Protein AF-G8NW11-F1 (afdb_monomer)

Mean predicted aligned error: 18.14 Å

Radius of gyration: 25.77 Å; Cα contacts (8 Å, |Δi|>4): 60; chains: 1; bounding box: 45×66×46 Å

Nearest PDB structures (foldseek):
  5vr3-assembly1_A  TM=8.662E-01  e=3.502E-01  Homo sapiens
  4c18-assembly1_B  TM=6.068E-01  e=1.092E+00  Pseudomonas aeruginosa
  4ijj-assembly1_A  TM=5.035E-01  e=1.700E+00  Pseudomonas aeruginosa UCBPP-PA14

Solvent-accessible surface area (backbone atoms only — not comparable to full-atom values): 9039 Å² total; per-residue (Å²): 130,83,85,77,68,93,41,48,68,47,55,43,51,44,26,50,52,40,35,51,44,52,51,51,52,53,42,50,75,74,72,56,86,61,99,42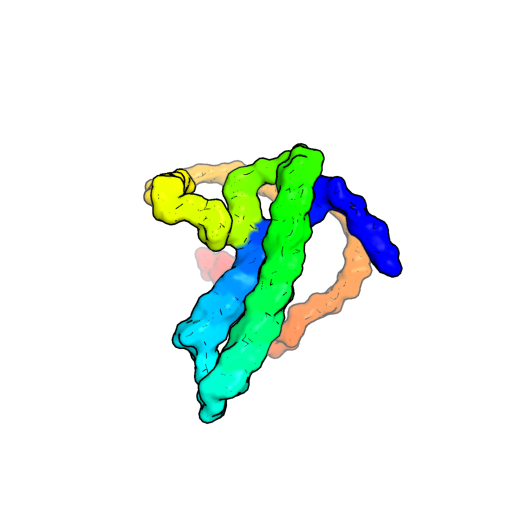,69,67,58,48,52,52,54,50,50,56,50,49,55,54,34,52,55,43,50,52,51,48,52,50,45,49,72,74,63,52,66,76,61,79,85,56,53,26,74,90,74,52,64,95,80,65,81,77,84,73,82,76,80,74,90,75,92,76,88,86,83,82,88,82,84,88,76,88,83,83,77,92,75,91,66,76,85,72,66,62,96,37,64,93,46,98,74,19,65,68,60,54,51,50,54,51,52,54,56,62,75,76,107

Secondary structure (DSSP, 8-state):
-------HHHHHHHHHHHHHHHHHHHHHHHH---S-HHHHHHHHHHHHHHHHHHHHHHHHHHHTT----GGGS-TTTS-TT-----------------------------------TTTTSTT-HHHHHHHHHHHHHT-

Foldseek 3Di:
DPPPDLAQVVLLVLQVVLLVLVVVLVCLVPPDDDPDPVVSVVVNVVSVVVNVVSVVVNVVSVVVVHDYDPVSHHPVPDDPPDDPPPPPPDDDDDDDDDDDDDDDDDDDDPDDCPQDPQPPHPPRPVVVVVVVVVVVVVD

Sequence (139 aa):
MANIVENKYYLKTVHEEIDLFDRKLAHLLNFESFDNEADRAAATRKLTLKRDALVLTAKRLAGEGIEFNQNDLPRSFRPKDAPVAVETTEVAEAAPKTAEPFVPAGSNRSVRRQGSPYAGTSLDWQSSVQHYMQKKAKA

Structure (mmCIF, N/CA/C/O backbone):
data_AF-G8NW11-F1
#
_entry.id   AF-G8NW11-F1
#
loop_
_atom_site.group_PDB
_atom_site.id
_atom_site.type_symbol
_atom_site.label_atom_id
_atom_site.label_alt_id
_atom_site.label_comp_id
_atom_site.label_asym_id
_atom_site.label_entity_id
_atom_site.label_seq_id
_atom_site.pdbx_PDB_ins_code
_atom_site.Cartn_x
_atom_site.Cartn_y
_atom_site.Cartn_z
_atom_site.occupancy
_atom_site.B_iso_or_equiv
_atom_site.auth_seq_id
_atom_site.auth_comp_id
_atom_site.auth_asym_id
_atom_site.auth_atom_id
_atom_site.pdbx_PDB_model_num
ATOM 1 N N . MET A 1 1 ? 4.945 -9.133 18.395 1.00 39.06 1 MET A N 1
ATOM 2 C CA . MET A 1 1 ? 3.810 -8.821 17.503 1.00 39.06 1 MET A CA 1
ATOM 3 C C . MET A 1 1 ? 3.032 -7.701 18.163 1.00 39.06 1 MET A C 1
ATOM 5 O O . MET A 1 1 ? 2.653 -7.871 19.313 1.00 39.06 1 MET A O 1
ATOM 9 N N . ALA A 1 2 ? 2.901 -6.536 17.524 1.00 48.97 2 ALA A N 1
ATOM 10 C CA . ALA A 1 2 ? 2.000 -5.509 18.044 1.00 48.97 2 ALA A CA 1
ATOM 11 C C . ALA A 1 2 ? 0.585 -6.106 18.041 1.00 48.97 2 ALA A C 1
ATOM 13 O O . ALA A 1 2 ? 0.188 -6.675 17.026 1.00 48.97 2 ALA A O 1
ATOM 14 N N . ASN A 1 3 ? -0.135 -6.044 19.163 1.00 57.47 3 ASN A N 1
ATOM 15 C CA . ASN A 1 3 ? -1.552 -6.397 19.188 1.00 57.47 3 ASN A CA 1
ATOM 16 C C . ASN A 1 3 ? -2.281 -5.356 18.342 1.00 57.47 3 ASN A C 1
ATOM 18 O O . ASN A 1 3 ? -2.572 -4.254 18.806 1.00 57.47 3 ASN A O 1
ATOM 22 N N . ILE A 1 4 ? -2.483 -5.683 17.071 1.00 67.50 4 ILE A N 1
ATOM 23 C CA . ILE A 1 4 ? -3.285 -4.879 16.167 1.00 67.50 4 ILE A CA 1
ATOM 24 C C . ILE A 1 4 ? -4.719 -5.071 16.637 1.00 67.50 4 ILE A C 1
ATOM 26 O O . ILE A 1 4 ? -5.306 -6.131 16.446 1.00 67.50 4 ILE A O 1
ATOM 30 N N . VAL A 1 5 ? -5.252 -4.070 17.328 1.00 76.94 5 VAL A N 1
ATOM 31 C CA . VAL A 1 5 ? -6.657 -4.083 17.717 1.00 76.94 5 VAL A CA 1
ATOM 32 C C . VAL A 1 5 ? -7.467 -3.821 16.451 1.00 76.94 5 VAL A C 1
ATOM 34 O O . VAL A 1 5 ? -7.343 -2.758 15.837 1.00 76.94 5 VAL A O 1
ATOM 37 N N . GLU A 1 6 ? -8.246 -4.818 16.040 1.00 81.75 6 GLU A N 1
ATOM 38 C CA . GLU A 1 6 ? -9.092 -4.787 14.848 1.00 81.75 6 GLU A CA 1
ATOM 39 C C . GLU A 1 6 ? -10.248 -3.801 15.068 1.00 81.75 6 GLU A C 1
ATOM 41 O O . GLU A 1 6 ? -11.319 -4.142 15.553 1.00 81.75 6 GLU A O 1
ATOM 46 N N . ASN A 1 7 ? -9.981 -2.532 14.758 1.00 86.12 7 ASN A N 1
ATOM 47 C CA . ASN A 1 7 ? -10.892 -1.403 14.931 1.00 86.12 7 ASN A CA 1
ATOM 48 C C . ASN A 1 7 ? -11.153 -0.708 13.585 1.00 86.12 7 ASN A C 1
ATOM 50 O O . ASN A 1 7 ? -10.395 -0.876 12.629 1.00 86.12 7 ASN A O 1
ATOM 54 N N . LYS A 1 8 ? -12.146 0.190 13.539 1.00 88.56 8 LYS A N 1
ATOM 55 C CA . LYS A 1 8 ? -12.441 1.060 12.377 1.00 88.56 8 LYS A CA 1
ATOM 56 C C . LYS A 1 8 ? -11.200 1.737 11.782 1.00 88.56 8 LYS A C 1
ATOM 58 O O . LYS A 1 8 ? -11.029 1.786 10.568 1.00 88.56 8 LYS A O 1
ATOM 63 N N . TYR A 1 9 ? -10.305 2.230 12.638 1.00 89.88 9 TYR A N 1
ATOM 64 C CA . TYR A 1 9 ? -9.062 2.869 12.199 1.00 89.88 9 TYR A CA 1
ATOM 65 C C . TYR A 1 9 ? -8.088 1.889 11.543 1.00 89.88 9 TYR A C 1
ATOM 67 O O . TYR A 1 9 ? -7.411 2.268 10.596 1.00 89.88 9 TYR A O 1
ATOM 75 N N . TYR A 1 10 ? -8.049 0.632 11.996 1.00 91.19 10 TYR A N 1
ATOM 76 C CA . TYR A 1 10 ? -7.217 -0.390 11.368 1.00 91.19 10 TYR A CA 1
ATOM 77 C C . TYR A 1 10 ? -7.726 -0.723 9.967 1.00 91.19 10 TYR A C 1
ATOM 79 O O . TYR A 1 10 ? -6.944 -0.723 9.021 1.00 91.19 10 TYR A O 1
ATOM 87 N N . LEU A 1 11 ?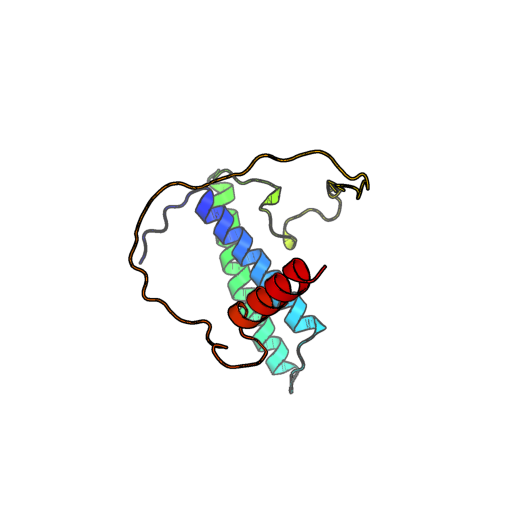 -9.041 -0.911 9.810 1.00 91.50 11 LEU A N 1
ATOM 88 C CA . LEU A 1 11 ? -9.645 -1.133 8.495 1.00 91.50 11 LEU A CA 1
ATOM 89 C C . LEU A 1 11 ? -9.371 0.042 7.543 1.00 91.50 11 LEU A C 1
ATOM 91 O O . LEU A 1 11 ? -9.015 -0.172 6.384 1.00 91.50 11 LEU A O 1
ATOM 95 N N . LYS A 1 12 ? -9.436 1.280 8.048 1.00 91.88 12 LYS A N 1
ATOM 96 C CA . LYS A 1 12 ? -9.028 2.468 7.290 1.00 91.88 12 LYS A CA 1
ATOM 97 C C . LYS A 1 12 ? -7.564 2.398 6.842 1.00 91.88 12 LYS A C 1
ATOM 99 O O . LYS A 1 12 ? -7.291 2.594 5.662 1.00 91.88 12 LYS A O 1
ATOM 104 N N . THR A 1 13 ? -6.631 2.078 7.739 1.00 92.50 13 THR A N 1
ATOM 105 C CA . THR A 1 13 ? -5.210 1.936 7.379 1.00 92.50 13 THR A CA 1
ATOM 106 C C . THR A 1 13 ? -5.000 0.840 6.333 1.00 92.50 13 THR A C 1
ATOM 108 O O . THR A 1 13 ? -4.270 1.049 5.370 1.00 92.50 13 THR A O 1
ATOM 111 N N . VAL A 1 14 ? -5.690 -0.298 6.452 1.00 94.06 14 VAL A N 1
ATOM 112 C CA . VAL A 1 14 ? -5.631 -1.372 5.447 1.00 94.06 14 VAL A CA 1
ATOM 113 C C . VAL A 1 14 ? -6.122 -0.874 4.082 1.00 94.06 14 VAL A C 1
ATOM 115 O O . VAL A 1 14 ? -5.499 -1.160 3.061 1.00 94.06 14 VAL A O 1
ATOM 118 N N . HIS A 1 15 ? -7.208 -0.102 4.037 1.00 94.00 15 HIS A N 1
ATOM 119 C CA . HIS A 1 15 ? -7.694 0.503 2.796 1.00 94.00 15 HIS A CA 1
ATOM 120 C C . HIS A 1 15 ? -6.700 1.498 2.179 1.00 94.00 15 HIS A C 1
ATOM 122 O O . HIS A 1 15 ? -6.463 1.446 0.970 1.00 94.00 15 HIS A O 1
ATOM 128 N N . GLU A 1 16 ? -6.081 2.356 2.991 1.00 93.56 16 GLU A N 1
ATOM 129 C CA . GLU A 1 16 ? -5.037 3.289 2.547 1.00 93.56 16 GLU A CA 1
ATOM 130 C C . GLU A 1 16 ? -3.807 2.551 1.998 1.00 93.56 16 GLU A C 1
ATOM 132 O O . GLU A 1 16 ? -3.242 2.945 0.974 1.00 93.56 16 GLU A O 1
ATOM 137 N N . GLU A 1 17 ? -3.408 1.448 2.635 1.00 94.62 17 GLU A N 1
ATOM 138 C CA . GLU A 1 17 ? -2.310 0.607 2.158 1.00 94.62 17 GLU A CA 1
ATOM 139 C C . GLU A 1 17 ? -2.637 -0.057 0.814 1.00 94.62 17 GLU A C 1
ATOM 141 O O . GLU A 1 17 ? -1.784 -0.076 -0.078 1.00 94.62 17 GLU A O 1
ATOM 146 N N . ILE A 1 18 ? -3.867 -0.549 0.624 1.00 94.62 18 ILE A N 1
ATOM 147 C CA . ILE A 1 18 ? -4.320 -1.085 -0.672 1.00 94.62 18 ILE A CA 1
ATOM 148 C C . ILE A 1 18 ? -4.223 -0.004 -1.757 1.00 94.62 18 ILE A C 1
ATOM 150 O O . ILE A 1 18 ? -3.656 -0.262 -2.821 1.00 94.62 18 ILE A O 1
ATOM 154 N N . ASP A 1 19 ? -4.704 1.212 -1.485 1.00 93.75 19 ASP A N 1
ATOM 155 C CA . ASP A 1 19 ? -4.629 2.328 -2.438 1.00 93.75 19 ASP A CA 1
ATOM 156 C C . ASP A 1 19 ? -3.178 2.709 -2.783 1.00 93.75 19 ASP A C 1
ATOM 158 O O . ASP A 1 19 ? -2.848 3.006 -3.936 1.00 93.75 19 ASP A O 1
ATOM 162 N N . LEU A 1 20 ? -2.272 2.649 -1.804 1.00 94.56 20 LEU A N 1
ATOM 163 C CA . LEU A 1 20 ? -0.847 2.863 -2.038 1.00 94.56 20 LEU A CA 1
ATOM 164 C C . LEU A 1 20 ? -0.263 1.804 -2.985 1.00 94.56 20 LEU A C 1
ATOM 166 O O . LEU A 1 20 ? 0.528 2.145 -3.869 1.00 94.56 20 LEU A O 1
ATOM 170 N N . PHE A 1 21 ? -0.626 0.529 -2.818 1.00 94.94 21 PHE A N 1
ATOM 171 C CA . PHE A 1 21 ? -0.183 -0.533 -3.725 1.00 94.94 21 PHE A CA 1
ATOM 172 C C . PHE A 1 21 ? -0.780 -0.389 -5.124 1.00 94.94 21 PHE A C 1
ATOM 174 O O . PHE A 1 21 ? -0.052 -0.582 -6.099 1.00 94.94 21 PHE A O 1
ATOM 181 N N . ASP A 1 22 ? -2.042 0.017 -5.238 1.00 92.56 22 ASP A N 1
ATOM 182 C CA . ASP A 1 22 ? -2.681 0.293 -6.526 1.00 92.56 22 ASP A CA 1
ATOM 183 C C . ASP A 1 22 ? -1.947 1.422 -7.274 1.00 92.56 22 ASP A C 1
ATOM 185 O O . ASP A 1 22 ? -1.626 1.285 -8.458 1.00 92.56 22 ASP A O 1
ATOM 189 N N . ARG A 1 23 ? -1.587 2.510 -6.575 1.00 93.12 23 ARG A N 1
ATOM 190 C CA . ARG A 1 23 ? -0.777 3.604 -7.145 1.00 93.12 23 ARG A CA 1
ATOM 191 C C . ARG A 1 23 ? 0.618 3.146 -7.561 1.00 93.12 23 ARG A C 1
ATOM 193 O O . ARG A 1 23 ? 1.082 3.523 -8.636 1.00 93.12 23 ARG A O 1
ATOM 200 N N . LYS A 1 24 ? 1.281 2.320 -6.747 1.00 94.06 24 LYS A N 1
ATOM 201 C CA . LYS A 1 24 ? 2.601 1.757 -7.080 1.00 94.06 24 LYS A CA 1
ATOM 202 C C . LYS A 1 24 ? 2.541 0.851 -8.305 1.00 94.06 24 LYS A C 1
ATOM 204 O O . LYS A 1 24 ? 3.405 0.957 -9.165 1.00 94.06 24 LYS A O 1
ATOM 209 N N . LEU A 1 25 ? 1.518 0.004 -8.412 1.00 93.31 25 LEU A N 1
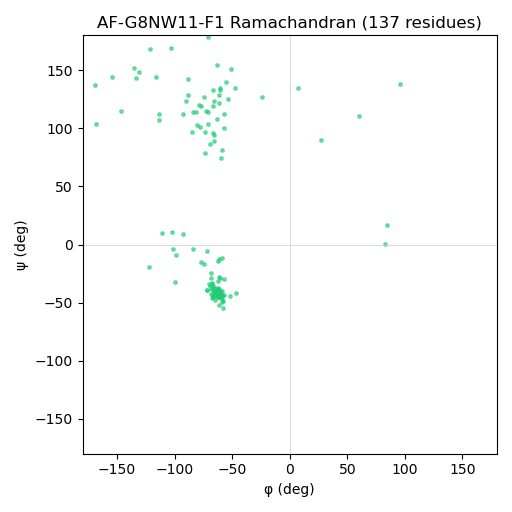ATOM 210 C CA . LEU A 1 25 ? 1.298 -0.839 -9.588 1.00 93.31 25 LEU A CA 1
ATOM 211 C C . LEU A 1 25 ? 1.051 0.007 -10.839 1.00 93.31 25 LEU A C 1
ATOM 213 O O . LEU A 1 25 ? 1.668 -0.244 -11.870 1.00 93.31 25 LEU A O 1
ATOM 217 N N . ALA A 1 26 ? 0.212 1.041 -10.744 1.00 92.81 26 ALA A N 1
ATOM 218 C CA . ALA A 1 26 ? -0.019 1.960 -11.856 1.00 92.81 26 ALA A CA 1
ATOM 219 C C . ALA A 1 26 ? 1.267 2.688 -12.280 1.00 92.81 26 ALA A C 1
ATOM 221 O O . ALA A 1 26 ? 1.522 2.837 -13.473 1.00 92.81 26 ALA A O 1
ATOM 222 N N . HIS A 1 27 ? 2.092 3.115 -11.319 1.00 93.31 27 HIS A N 1
ATOM 223 C CA . HIS A 1 27 ? 3.365 3.764 -11.619 1.00 93.31 27 HIS A CA 1
ATOM 224 C C . HIS A 1 27 ? 4.342 2.815 -12.316 1.00 93.31 27 HIS A C 1
ATOM 226 O O . HIS A 1 27 ? 4.910 3.167 -13.346 1.00 93.31 27 HIS A O 1
ATOM 232 N N . LEU A 1 28 ? 4.490 1.602 -11.785 1.00 92.75 28 LEU A N 1
ATOM 233 C CA . LEU A 1 28 ? 5.362 0.572 -12.342 1.00 92.75 28 LEU A CA 1
ATOM 234 C C . LEU A 1 28 ? 4.985 0.253 -13.795 1.00 92.75 28 LEU A C 1
ATOM 236 O O . LEU A 1 28 ? 5.851 0.158 -14.659 1.00 92.75 28 LEU A O 1
ATOM 240 N N . LEU A 1 29 ? 3.688 0.131 -14.087 1.00 88.69 29 LEU A N 1
ATOM 241 C CA . LEU A 1 29 ? 3.210 -0.192 -15.433 1.00 88.69 29 LEU A CA 1
ATOM 242 C C . LEU A 1 29 ? 3.423 0.943 -16.446 1.00 88.69 29 LEU A C 1
ATOM 244 O O . LEU A 1 29 ? 3.703 0.652 -17.608 1.00 88.69 29 LEU A O 1
ATOM 248 N N . ASN A 1 30 ? 3.289 2.203 -16.020 1.00 91.94 30 ASN A N 1
ATOM 249 C CA . ASN A 1 30 ? 3.258 3.352 -16.931 1.00 91.94 30 ASN A CA 1
ATOM 250 C C . ASN A 1 30 ? 4.589 4.107 -17.047 1.00 91.94 30 ASN A C 1
ATOM 252 O O . ASN A 1 30 ? 4.862 4.675 -18.101 1.00 91.94 30 ASN A O 1
ATOM 256 N N . PHE A 1 31 ? 5.386 4.164 -15.978 1.00 92.06 31 PHE A N 1
ATOM 257 C CA . PHE A 1 31 ? 6.534 5.077 -15.888 1.00 92.06 31 PHE A CA 1
ATOM 258 C C . PHE A 1 31 ? 7.867 4.376 -15.643 1.00 92.06 31 PHE A C 1
ATOM 260 O O . PHE A 1 31 ? 8.915 4.969 -15.885 1.00 92.06 31 PHE A O 1
ATOM 267 N N . GLU A 1 32 ? 7.858 3.136 -15.158 1.00 91.31 32 GLU A N 1
ATOM 268 C CA . GLU A 1 32 ? 9.090 2.444 -14.796 1.00 91.31 32 GLU A CA 1
ATOM 269 C C . GLU A 1 32 ? 9.660 1.665 -15.989 1.00 91.31 32 GLU A C 1
ATOM 271 O O . GLU A 1 32 ? 8.999 0.826 -16.609 1.00 91.31 32 GLU A O 1
ATOM 276 N N . SER A 1 33 ? 10.912 1.969 -16.329 1.00 90.50 33 SER A N 1
ATOM 277 C CA . SER A 1 33 ? 11.684 1.249 -17.337 1.00 90.50 33 SER A CA 1
ATOM 278 C C . SER A 1 33 ? 12.415 0.081 -16.686 1.00 90.50 33 SER A C 1
ATOM 280 O O . SER A 1 33 ? 13.131 0.267 -15.706 1.00 90.50 33 SER A O 1
ATOM 282 N N . PHE A 1 34 ? 12.262 -1.106 -17.261 1.00 90.00 34 PHE A N 1
ATOM 283 C CA . PHE A 1 34 ? 12.952 -2.318 -16.832 1.00 90.00 34 PHE A CA 1
ATOM 284 C C . PHE A 1 34 ? 13.868 -2.795 -17.950 1.00 90.00 34 PHE A C 1
ATOM 286 O O . PHE A 1 34 ? 13.480 -2.712 -19.116 1.00 90.00 34 PHE A O 1
ATOM 293 N N . ASP A 1 35 ? 15.022 -3.346 -17.582 1.00 89.38 35 ASP A N 1
ATOM 294 C CA . ASP A 1 35 ? 15.972 -3.923 -18.538 1.00 89.38 35 ASP A CA 1
ATOM 295 C C . ASP A 1 35 ? 15.396 -5.178 -19.212 1.00 89.38 35 ASP A C 1
ATOM 297 O O . ASP A 1 35 ? 15.598 -5.392 -20.403 1.00 89.38 35 ASP A O 1
ATOM 301 N N . ASN A 1 36 ? 14.614 -5.972 -18.466 1.00 92.62 36 ASN A N 1
ATOM 302 C CA . ASN A 1 36 ? 13.924 -7.159 -18.967 1.00 92.62 36 ASN A CA 1
ATOM 303 C C . ASN A 1 36 ? 12.444 -7.186 -18.566 1.00 92.62 36 ASN A C 1
ATOM 305 O O . ASN A 1 36 ? 12.051 -6.794 -17.462 1.00 92.62 36 ASN A O 1
ATOM 309 N N . GLU A 1 37 ? 11.611 -7.775 -19.425 1.00 89.44 37 GLU A N 1
ATOM 310 C CA . GLU A 1 37 ? 10.195 -8.025 -19.119 1.00 89.44 37 GLU A CA 1
ATOM 311 C C . GLU A 1 37 ? 10.010 -8.979 -17.931 1.00 89.44 37 GLU A C 1
ATOM 313 O O . GLU A 1 37 ? 9.063 -8.834 -17.156 1.00 89.44 37 GLU A O 1
ATOM 318 N N . ALA A 1 38 ? 10.938 -9.921 -17.743 1.00 91.19 38 ALA A N 1
ATOM 319 C CA . ALA A 1 38 ? 10.933 -10.839 -16.608 1.00 91.19 38 ALA A CA 1
ATOM 320 C C . ALA A 1 38 ? 11.049 -10.098 -15.264 1.00 91.19 38 ALA A C 1
ATOM 322 O O . ALA A 1 38 ? 10.348 -10.442 -14.308 1.00 91.19 38 ALA A O 1
ATOM 323 N N . ASP A 1 39 ? 11.860 -9.039 -15.205 1.00 89.56 39 ASP A N 1
ATOM 324 C CA . ASP A 1 39 ? 12.047 -8.236 -13.995 1.00 89.56 39 ASP A CA 1
ATOM 325 C C . ASP A 1 39 ? 10.809 -7.385 -13.700 1.00 89.56 39 ASP A C 1
ATOM 327 O O . ASP A 1 39 ? 10.348 -7.330 -12.554 1.00 89.56 39 ASP A O 1
ATOM 331 N N . ARG A 1 40 ? 10.176 -6.836 -14.746 1.00 91.19 40 ARG A N 1
ATOM 332 C CA . ARG A 1 40 ? 8.868 -6.171 -14.638 1.00 91.19 40 ARG A CA 1
ATOM 333 C C . ARG A 1 40 ? 7.797 -7.129 -14.111 1.00 91.19 40 ARG A C 1
ATOM 335 O O . ARG A 1 40 ? 7.031 -6.783 -13.207 1.00 91.19 40 ARG A O 1
ATOM 342 N N . ALA A 1 41 ? 7.743 -8.351 -14.638 1.00 90.94 41 ALA A N 1
ATOM 343 C CA . ALA A 1 41 ? 6.798 -9.378 -14.204 1.00 90.94 41 ALA A CA 1
ATOM 344 C C . ALA A 1 41 ? 7.048 -9.820 -12.750 1.00 90.94 41 ALA A C 1
ATOM 346 O O . ALA A 1 41 ? 6.107 -10.037 -11.985 1.00 90.94 41 ALA A O 1
ATOM 347 N N . ALA A 1 42 ? 8.308 -9.924 -12.326 1.00 92.88 42 ALA A N 1
ATOM 348 C CA . ALA A 1 42 ? 8.648 -10.248 -10.944 1.00 92.88 42 ALA A CA 1
ATOM 349 C C . ALA A 1 42 ? 8.276 -9.109 -9.978 1.00 92.88 42 ALA A C 1
ATOM 351 O O . ALA A 1 42 ? 7.730 -9.366 -8.900 1.00 92.88 42 ALA A O 1
ATOM 352 N N . ALA A 1 43 ? 8.542 -7.857 -10.357 1.00 91.75 43 ALA A N 1
ATOM 353 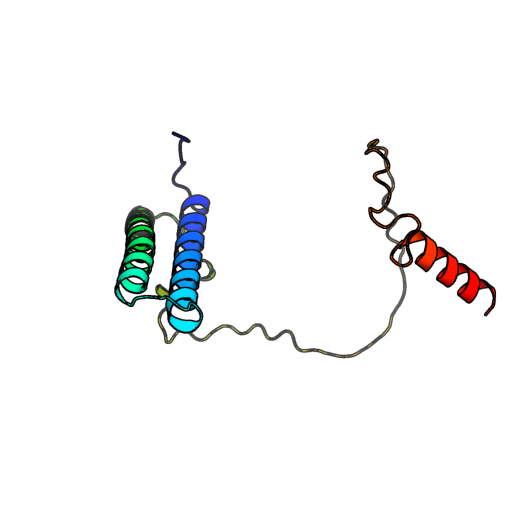C CA . ALA A 1 43 ? 8.225 -6.681 -9.551 1.00 91.75 43 ALA A CA 1
ATOM 354 C C . ALA A 1 43 ? 6.709 -6.474 -9.408 1.00 91.75 43 ALA A C 1
ATOM 356 O O . ALA A 1 43 ? 6.216 -6.298 -8.290 1.00 91.75 43 ALA A O 1
ATOM 357 N N . THR A 1 44 ? 5.959 -6.600 -10.508 1.00 93.62 44 THR A N 1
ATOM 358 C CA . THR A 1 44 ? 4.487 -6.577 -10.482 1.00 93.62 44 THR A CA 1
ATOM 359 C C . THR A 1 44 ? 3.943 -7.669 -9.574 1.00 93.62 44 THR A C 1
ATOM 361 O O . THR A 1 44 ? 3.266 -7.336 -8.606 1.00 93.62 44 THR A O 1
ATOM 364 N N . ARG A 1 45 ? 4.324 -8.941 -9.779 1.00 93.88 45 ARG A N 1
ATOM 365 C CA . ARG A 1 45 ? 3.873 -10.068 -8.938 1.00 93.88 45 ARG A CA 1
ATOM 366 C C . ARG A 1 45 ? 4.094 -9.821 -7.448 1.00 93.88 45 ARG A C 1
ATOM 368 O O . ARG A 1 45 ? 3.196 -10.069 -6.649 1.00 93.88 45 ARG A O 1
ATOM 375 N N . LYS A 1 46 ? 5.264 -9.307 -7.057 1.00 94.56 46 LYS A N 1
ATOM 376 C CA . LYS A 1 46 ? 5.565 -8.997 -5.648 1.00 94.56 46 LYS A CA 1
ATOM 377 C C . LYS A 1 46 ? 4.599 -7.966 -5.062 1.00 94.56 46 LYS A C 1
ATOM 379 O O . LYS A 1 46 ? 4.185 -8.116 -3.913 1.00 94.56 46 LYS A O 1
ATOM 384 N N . LEU A 1 47 ? 4.264 -6.919 -5.813 1.00 93.81 47 LEU A N 1
ATOM 385 C CA . LEU A 1 47 ? 3.315 -5.897 -5.367 1.00 93.81 47 LEU A CA 1
ATOM 386 C C . LEU A 1 47 ? 1.878 -6.429 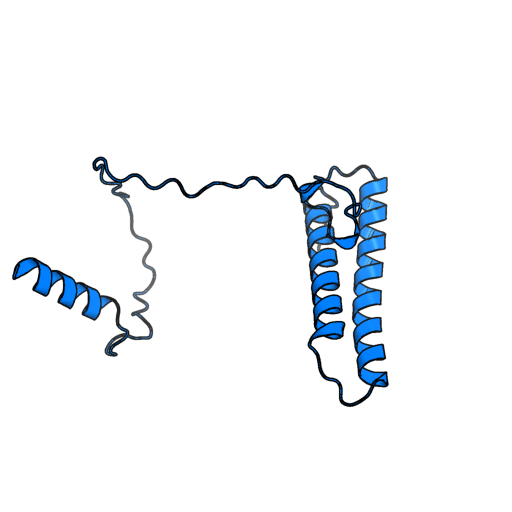-5.357 1.00 93.81 47 LEU A C 1
ATOM 388 O O . LEU A 1 47 ? 1.154 -6.162 -4.400 1.00 93.81 47 LEU A O 1
ATOM 392 N N . THR A 1 48 ? 1.489 -7.228 -6.354 1.00 93.50 48 THR A N 1
ATOM 393 C CA . THR A 1 48 ? 0.156 -7.843 -6.415 1.00 93.50 48 THR A CA 1
ATOM 394 C C . THR A 1 48 ? -0.079 -8.777 -5.232 1.00 93.50 48 THR A C 1
ATOM 396 O O . THR A 1 48 ? -1.094 -8.651 -4.564 1.00 93.50 48 THR A O 1
ATOM 399 N N . LEU A 1 49 ? 0.891 -9.627 -4.877 1.00 95.44 49 LEU A N 1
ATOM 400 C CA . LEU A 1 49 ? 0.763 -10.530 -3.726 1.00 95.44 49 LEU A CA 1
ATOM 401 C C . LEU A 1 49 ? 0.562 -9.781 -2.401 1.00 95.44 49 LEU A C 1
ATOM 403 O O . LEU A 1 49 ? -0.241 -10.196 -1.567 1.00 95.44 49 LEU A O 1
ATOM 407 N N . LYS A 1 50 ? 1.271 -8.662 -2.203 1.00 94.62 50 LYS A N 1
ATOM 408 C CA . LYS A 1 50 ? 1.099 -7.819 -1.007 1.00 94.62 50 LYS A CA 1
ATOM 409 C C . LYS A 1 50 ? -0.280 -7.170 -0.978 1.00 94.62 50 LYS A C 1
ATOM 411 O O . LYS A 1 50 ? -0.937 -7.185 0.058 1.00 94.62 50 LYS A O 1
ATOM 416 N N . ARG A 1 51 ? -0.721 -6.640 -2.121 1.00 95.12 51 ARG A N 1
ATOM 417 C CA . ARG A 1 51 ? -2.063 -6.079 -2.283 1.00 95.12 51 ARG A CA 1
ATOM 418 C C . ARG A 1 51 ? -3.130 -7.130 -1.975 1.00 95.12 51 ARG A C 1
ATOM 420 O O . ARG A 1 51 ? -4.031 -6.857 -1.195 1.00 95.12 51 ARG A O 1
ATOM 427 N N . ASP A 1 52 ? -3.016 -8.325 -2.540 1.00 93.62 52 ASP A N 1
ATOM 428 C CA . ASP A 1 52 ? -4.018 -9.381 -2.390 1.00 93.62 52 ASP A CA 1
ATOM 429 C C . ASP A 1 52 ? -4.131 -9.857 -0.937 1.00 93.62 52 ASP A C 1
ATOM 431 O O . ASP A 1 52 ? -5.241 -10.062 -0.445 1.00 93.62 52 ASP A O 1
ATOM 435 N N . ALA A 1 53 ? -3.010 -9.937 -0.212 1.00 94.12 53 ALA A N 1
ATOM 436 C CA . ALA A 1 53 ? -3.023 -10.216 1.223 1.00 94.12 53 ALA A CA 1
ATOM 437 C C . ALA A 1 53 ? -3.831 -9.165 2.010 1.00 94.12 53 ALA A C 1
ATOM 439 O O . ALA A 1 53 ? -4.657 -9.529 2.846 1.00 94.12 53 ALA A O 1
ATOM 440 N N . LEU A 1 54 ? -3.655 -7.876 1.703 1.00 93.88 54 LEU A N 1
ATOM 441 C CA . LEU A 1 54 ? -4.415 -6.787 2.331 1.00 93.88 54 LEU A CA 1
ATOM 442 C C . LEU A 1 54 ? -5.889 -6.772 1.908 1.00 93.88 54 LEU A C 1
ATOM 444 O O . LEU A 1 54 ? -6.773 -6.453 2.697 1.00 93.88 54 LEU A O 1
ATOM 448 N N . VAL A 1 55 ? -6.190 -7.146 0.666 1.00 93.62 55 VAL A N 1
ATOM 449 C CA . VAL A 1 55 ? -7.575 -7.274 0.193 1.00 93.62 55 VAL A CA 1
ATOM 450 C C . VAL A 1 55 ? -8.310 -8.371 0.962 1.00 93.62 55 VAL A C 1
ATOM 452 O O . VAL A 1 55 ? -9.476 -8.194 1.317 1.00 93.62 55 VAL A O 1
ATOM 455 N N . LEU A 1 56 ? -7.647 -9.495 1.239 1.00 93.69 56 LEU A N 1
ATOM 456 C CA . LEU A 1 56 ? -8.226 -10.572 2.042 1.00 93.69 56 LEU A CA 1
ATOM 457 C C . LEU A 1 56 ? -8.503 -10.118 3.478 1.00 93.69 56 LEU A C 1
ATOM 459 O O . LEU A 1 56 ? -9.584 -10.401 3.997 1.00 93.69 56 LEU A O 1
ATOM 463 N N . THR A 1 57 ? -7.581 -9.380 4.104 1.00 91.50 57 THR A N 1
ATOM 464 C CA . THR A 1 57 ? -7.809 -8.847 5.456 1.00 91.50 57 THR A CA 1
ATOM 465 C C . THR A 1 57 ? -8.936 -7.821 5.467 1.00 91.50 57 THR A C 1
ATOM 467 O O . THR A 1 57 ? -9.829 -7.931 6.300 1.00 91.50 57 THR A O 1
ATOM 470 N N . ALA A 1 58 ? -8.974 -6.894 4.507 1.00 91.38 58 ALA A N 1
ATOM 471 C CA . ALA A 1 58 ? -10.052 -5.914 4.386 1.00 91.38 58 ALA A CA 1
ATOM 472 C C . ALA A 1 58 ? -11.428 -6.578 4.221 1.00 91.38 58 ALA A C 1
ATOM 474 O O . ALA A 1 58 ? -12.386 -6.184 4.880 1.00 91.38 58 ALA A O 1
ATOM 475 N N . LYS A 1 59 ? -11.529 -7.615 3.378 1.00 91.56 59 LYS A N 1
ATOM 476 C CA . LYS A 1 59 ? -12.774 -8.380 3.193 1.00 91.56 59 LYS A CA 1
ATOM 477 C C . LYS A 1 59 ? -13.204 -9.103 4.465 1.00 91.56 59 LYS A C 1
ATOM 479 O O . LYS A 1 59 ? -14.394 -9.119 4.762 1.00 91.56 59 LYS A O 1
ATOM 484 N N . ARG A 1 60 ? -12.254 -9.682 5.207 1.00 93.19 60 ARG A N 1
ATOM 485 C CA . ARG A 1 60 ? -12.529 -10.327 6.497 1.00 93.19 60 ARG A CA 1
ATOM 486 C C . ARG A 1 60 ? -13.093 -9.318 7.502 1.00 93.19 60 ARG A C 1
ATOM 488 O O . ARG A 1 60 ? -14.182 -9.536 8.011 1.00 93.19 60 ARG A O 1
ATOM 495 N N . LEU A 1 61 ? -12.408 -8.191 7.691 1.00 89.75 61 LEU A N 1
ATOM 496 C CA . LEU A 1 61 ? -12.801 -7.126 8.624 1.00 89.75 61 LEU A CA 1
ATOM 497 C C . LEU A 1 61 ? -14.155 -6.489 8.259 1.00 89.75 61 LEU A C 1
ATOM 499 O O . LEU A 1 61 ? -14.969 -6.196 9.131 1.00 89.75 61 LEU A O 1
ATOM 503 N N . ALA A 1 62 ? -14.427 -6.309 6.964 1.00 88.12 62 ALA A N 1
ATOM 504 C CA . ALA A 1 62 ? -15.729 -5.837 6.497 1.00 88.12 62 ALA A CA 1
ATOM 505 C C . ALA A 1 62 ? -16.843 -6.873 6.748 1.00 88.12 62 ALA A C 1
ATOM 507 O O . ALA A 1 62 ? -17.953 -6.501 7.117 1.00 88.12 62 ALA A O 1
ATOM 508 N N . GLY A 1 63 ? -16.549 -8.169 6.582 1.00 89.31 63 GLY A N 1
ATOM 509 C CA . GLY A 1 63 ? -17.474 -9.263 6.901 1.00 89.31 63 GLY A CA 1
ATOM 510 C C . GLY A 1 63 ? -17.739 -9.428 8.401 1.00 89.31 63 GLY A C 1
ATOM 511 O O . GLY A 1 63 ? -18.833 -9.829 8.784 1.00 89.31 63 GLY A O 1
ATOM 512 N N . GLU A 1 64 ? -16.774 -9.061 9.244 1.00 89.19 64 GLU A N 1
ATOM 513 C CA . GLU A 1 64 ? -16.915 -8.984 10.706 1.00 89.19 64 GLU A CA 1
ATOM 514 C C . GLU A 1 64 ? -17.787 -7.791 11.156 1.00 89.19 64 GLU A C 1
ATOM 516 O O . GLU A 1 64 ? -18.119 -7.677 12.334 1.00 89.19 64 GLU A O 1
ATOM 521 N N . GLY A 1 65 ? -18.207 -6.924 10.225 1.00 87.94 65 GLY A N 1
ATOM 522 C CA . GLY A 1 65 ? -19.115 -5.808 10.495 1.00 87.94 65 GLY A CA 1
ATOM 523 C C . GLY A 1 65 ? -18.424 -4.550 11.019 1.00 87.94 65 GLY A C 1
ATOM 524 O O . GLY A 1 65 ? -19.093 -3.673 11.564 1.00 87.94 65 GLY A O 1
ATOM 525 N N . ILE A 1 66 ? -17.101 -4.432 10.860 1.00 89.19 66 ILE A N 1
ATOM 526 C CA . ILE A 1 66 ? -16.375 -3.216 11.236 1.00 89.19 66 ILE A CA 1
ATOM 527 C C . ILE A 1 66 ? -16.828 -2.067 10.331 1.00 89.19 66 ILE A C 1
ATOM 529 O O . ILE A 1 66 ? -16.725 -2.132 9.106 1.00 89.19 66 ILE A O 1
ATOM 533 N N . GLU A 1 67 ? -17.311 -0.990 10.947 1.00 87.12 67 GLU A N 1
ATOM 534 C CA . GLU A 1 67 ? -17.757 0.200 10.231 1.00 87.12 67 GLU A CA 1
ATOM 535 C C . GLU A 1 67 ? -16.618 0.836 9.425 1.00 87.12 67 GLU A C 1
ATOM 537 O O . GLU A 1 67 ? -15.538 1.109 9.953 1.00 87.12 67 GLU A O 1
ATOM 542 N N . PHE A 1 68 ? -16.892 1.177 8.168 1.00 86.62 68 PHE A N 1
ATOM 543 C CA . PHE A 1 68 ? -15.996 1.959 7.320 1.00 86.62 68 PHE A CA 1
ATOM 544 C C . PHE A 1 68 ? -16.781 3.036 6.571 1.00 86.62 68 PHE A C 1
ATOM 546 O O . PHE A 1 68 ? -17.970 2.884 6.290 1.00 86.62 68 PHE A O 1
ATOM 553 N N . ASN A 1 69 ? -16.116 4.143 6.238 1.00 85.19 69 ASN A N 1
ATOM 554 C CA . ASN A 1 69 ? -16.726 5.180 5.413 1.00 85.19 69 ASN A CA 1
ATOM 555 C C . ASN A 1 69 ? -16.479 4.865 3.934 1.00 85.19 69 ASN A C 1
ATOM 557 O O . ASN A 1 69 ? -15.379 4.466 3.556 1.00 85.19 69 ASN A O 1
ATOM 561 N N . GLN A 1 70 ? -17.457 5.134 3.070 1.00 83.00 70 GLN A N 1
ATOM 562 C CA . GLN A 1 70 ? -17.298 4.936 1.622 1.00 83.00 70 GLN A CA 1
ATOM 563 C C . GLN A 1 70 ? -16.181 5.801 1.013 1.00 83.00 70 GLN A C 1
ATOM 565 O O . GLN A 1 70 ? -15.546 5.400 0.043 1.00 83.00 70 GLN A O 1
ATOM 570 N N . ASN A 1 71 ? -15.889 6.961 1.605 1.00 81.94 71 ASN A N 1
ATOM 571 C CA . ASN A 1 71 ? -14.800 7.832 1.155 1.00 81.94 71 ASN A CA 1
ATOM 572 C C . ASN A 1 71 ? -13.410 7.235 1.409 1.00 81.94 71 ASN A C 1
ATOM 574 O O . ASN A 1 71 ? -12.471 7.567 0.688 1.00 81.94 71 ASN A O 1
ATOM 578 N N . ASP A 1 72 ? -13.290 6.340 2.392 1.00 82.56 72 ASP A N 1
ATOM 579 C CA . ASP A 1 72 ? -12.038 5.660 2.720 1.00 82.56 72 ASP A CA 1
ATOM 580 C C . ASP A 1 72 ? -11.813 4.422 1.824 1.00 82.56 72 ASP A C 1
ATOM 582 O O . ASP A 1 72 ? -10.760 3.794 1.905 1.00 82.56 72 ASP A O 1
ATOM 586 N N . LEU A 1 73 ? -12.759 4.064 0.936 1.00 86.31 73 LEU A N 1
ATOM 587 C CA . LEU A 1 73 ? -12.560 2.947 0.010 1.00 86.31 73 LEU A CA 1
ATOM 588 C C . LEU A 1 73 ? -11.458 3.268 -1.011 1.00 86.31 73 LEU A C 1
ATOM 590 O O . LEU A 1 73 ? -11.513 4.329 -1.656 1.00 86.31 73 LEU A O 1
ATOM 594 N N . PRO A 1 74 ? -10.516 2.333 -1.234 1.00 86.81 74 PRO A N 1
ATOM 595 C CA . PRO A 1 74 ? -9.485 2.475 -2.247 1.00 86.81 74 PRO A CA 1
ATOM 596 C C . PRO A 1 74 ? -10.113 2.538 -3.637 1.00 86.81 74 PRO A C 1
ATOM 598 O O . PRO A 1 74 ? -11.202 2.007 -3.890 1.00 86.81 74 PRO A O 1
ATOM 601 N N . ARG A 1 75 ? -9.398 3.172 -4.569 1.00 79.00 75 ARG A N 1
ATOM 602 C CA . ARG A 1 75 ? -9.902 3.441 -5.922 1.00 79.00 75 ARG A CA 1
ATOM 603 C C . ARG A 1 75 ? -10.328 2.173 -6.672 1.00 79.00 75 ARG A C 1
ATOM 605 O O . ARG A 1 75 ? -11.255 2.243 -7.470 1.00 79.00 75 ARG A O 1
ATOM 612 N N . SER A 1 76 ? -9.704 1.026 -6.391 1.00 76.94 76 SER A N 1
ATOM 613 C CA . SER A 1 76 ? -10.056 -0.269 -6.991 1.00 76.94 76 SER A CA 1
ATOM 614 C C . SER A 1 76 ? -11.349 -0.903 -6.460 1.00 76.94 76 SER A C 1
ATOM 616 O O . SER A 1 76 ? -11.886 -1.791 -7.119 1.00 76.94 76 SER A O 1
ATOM 618 N N . PHE A 1 77 ? -11.871 -0.457 -5.312 1.00 78.69 77 PHE A N 1
ATOM 619 C CA . PHE A 1 77 ? -13.163 -0.906 -4.774 1.00 78.69 77 PHE A CA 1
ATOM 620 C C . PHE A 1 77 ? -14.316 0.051 -5.067 1.00 78.69 77 PHE A C 1
ATOM 622 O O . PHE A 1 77 ? -15.470 -0.301 -4.824 1.00 78.69 77 PHE A O 1
ATOM 629 N N . ARG A 1 78 ? -14.040 1.248 -5.593 1.00 79.31 78 ARG A N 1
ATOM 630 C CA . ARG A 1 78 ? -15.103 2.176 -5.982 1.00 79.31 78 ARG A CA 1
ATOM 631 C C . ARG A 1 78 ? -15.759 1.675 -7.273 1.00 79.31 78 ARG A C 1
ATOM 633 O O . ARG A 1 78 ? -15.042 1.431 -8.248 1.00 79.31 78 ARG A O 1
ATOM 640 N N . PRO A 1 79 ? -17.094 1.516 -7.315 1.00 66.88 79 PRO A N 1
ATOM 641 C CA . PRO A 1 79 ? -17.780 1.203 -8.558 1.00 66.88 79 PRO A CA 1
ATOM 642 C C . PRO A 1 79 ? -17.524 2.337 -9.554 1.00 66.88 79 PRO A C 1
ATOM 644 O O . PRO A 1 79 ? -17.586 3.516 -9.203 1.00 66.88 79 PRO A O 1
ATOM 647 N N . LYS A 1 80 ? -17.201 1.967 -10.794 1.00 59.03 80 LYS A N 1
ATOM 648 C CA . LYS A 1 80 ? -16.750 2.878 -11.860 1.00 59.03 80 LYS A CA 1
ATOM 649 C C . LYS A 1 80 ? -17.790 3.952 -12.235 1.00 59.03 80 LYS A C 1
ATOM 651 O O . LYS A 1 80 ? -17.423 4.924 -12.884 1.00 59.03 80 LYS A O 1
ATOM 656 N N . ASP A 1 81 ? -19.026 3.792 -11.759 1.00 53.25 81 ASP A N 1
ATOM 657 C CA . ASP A 1 81 ? -20.196 4.619 -12.065 1.00 53.25 81 ASP A CA 1
ATOM 658 C C . ASP A 1 81 ? -20.699 5.471 -10.880 1.00 53.25 81 ASP A C 1
ATOM 660 O O . ASP A 1 81 ? -21.777 6.056 -10.958 1.00 53.25 81 ASP A O 1
ATOM 664 N N . ALA A 1 82 ? -19.960 5.567 -9.766 1.00 47.38 82 ALA A N 1
ATOM 665 C CA . ALA A 1 82 ? -20.344 6.477 -8.683 1.00 47.38 82 ALA A CA 1
ATOM 666 C C . ALA A 1 82 ? -19.975 7.930 -9.052 1.00 47.38 82 ALA A C 1
ATOM 668 O O . ALA A 1 82 ? -18.786 8.214 -9.242 1.00 47.38 82 ALA A O 1
ATOM 669 N N . PRO A 1 83 ? -20.945 8.864 -9.146 1.00 47.97 83 PRO A N 1
ATOM 670 C CA . PRO A 1 83 ? -20.648 10.260 -9.420 1.00 47.97 83 PRO A CA 1
ATOM 671 C C . PRO A 1 83 ? -19.783 10.807 -8.287 1.00 47.97 83 PRO A C 1
ATOM 673 O O . PRO A 1 83 ? -20.148 10.769 -7.112 1.00 47.97 83 PRO A O 1
ATOM 676 N N . VAL A 1 84 ? -18.606 11.297 -8.660 1.00 50.75 84 VAL A N 1
ATOM 677 C CA . VAL A 1 84 ? -17.738 12.074 -7.784 1.00 50.75 84 VAL A CA 1
ATOM 678 C C . VAL A 1 84 ? -18.564 13.268 -7.313 1.00 50.75 84 VAL A C 1
ATOM 680 O O . VAL A 1 84 ? -18.921 14.119 -8.124 1.00 50.75 84 VAL A O 1
ATOM 683 N N . ALA A 1 85 ? -18.898 13.323 -6.023 1.00 48.50 85 ALA A N 1
ATOM 684 C CA . ALA A 1 85 ? -19.343 14.555 -5.390 1.00 48.50 85 ALA A CA 1
ATOM 685 C C . ALA A 1 85 ? -18.147 15.512 -5.415 1.00 48.50 85 ALA A C 1
ATOM 687 O O . ALA A 1 85 ? -17.264 15.481 -4.559 1.00 48.50 85 ALA A O 1
ATOM 688 N N . VAL A 1 86 ? -18.065 16.272 -6.501 1.00 50.78 86 VAL A N 1
ATOM 689 C CA . VAL A 1 86 ? -17.138 17.376 -6.667 1.00 50.78 86 VAL A CA 1
ATOM 690 C C . VAL A 1 86 ? -17.691 18.494 -5.789 1.00 50.78 86 VAL A C 1
ATOM 692 O O . VAL A 1 86 ? -18.595 19.213 -6.198 1.00 50.78 86 VAL A O 1
ATOM 695 N N . GLU A 1 87 ? -17.188 18.639 -4.565 1.00 50.75 87 GLU A N 1
ATOM 696 C CA . GLU A 1 87 ? -17.241 19.941 -3.896 1.00 50.75 87 GLU A CA 1
ATOM 697 C C . GLU A 1 87 ? -16.201 20.836 -4.578 1.00 50.75 87 GLU A C 1
ATOM 699 O O . GLU A 1 87 ? -15.070 21.018 -4.129 1.00 50.75 87 GLU A O 1
ATOM 704 N N . THR A 1 88 ? -16.592 21.351 -5.742 1.00 42.56 88 THR A N 1
ATOM 705 C CA . THR A 1 88 ? -16.061 22.577 -6.325 1.00 42.56 88 THR A CA 1
ATOM 706 C C . THR A 1 88 ? -16.267 23.702 -5.317 1.00 42.56 88 THR A C 1
ATOM 708 O O . THR A 1 88 ? -17.361 24.249 -5.211 1.00 42.56 88 THR A O 1
ATOM 711 N N . THR A 1 89 ? -15.226 24.062 -4.569 1.00 44.94 89 THR A N 1
ATOM 712 C CA . THR A 1 89 ? -15.142 25.405 -3.986 1.00 44.94 89 THR A CA 1
ATOM 713 C C . THR A 1 89 ? -14.548 26.319 -5.043 1.00 44.94 89 THR A C 1
ATOM 715 O O . THR A 1 89 ? -13.346 26.337 -5.305 1.00 44.94 89 THR A O 1
ATOM 718 N N . GLU A 1 90 ? -15.463 26.999 -5.724 1.00 45.12 90 GLU A N 1
ATOM 719 C CA . GLU A 1 90 ? -15.208 28.043 -6.698 1.00 45.12 90 GLU A CA 1
ATOM 720 C C . GLU A 1 90 ? -14.353 29.163 -6.099 1.00 45.12 90 GLU A C 1
ATOM 722 O O . GLU A 1 90 ? -14.535 29.612 -4.966 1.00 45.12 90 GLU A O 1
ATOM 727 N N . VAL A 1 91 ? -13.424 29.632 -6.925 1.00 49.75 91 VAL A N 1
ATOM 728 C CA . VAL A 1 91 ? -12.740 30.909 -6.779 1.00 49.75 91 VAL A CA 1
ATOM 729 C C . VAL A 1 91 ? -13.793 32.014 -6.893 1.00 49.75 91 VAL A C 1
ATOM 731 O O . VAL A 1 91 ? -14.294 32.277 -7.982 1.00 49.75 91 VAL A O 1
ATOM 734 N N . ALA A 1 92 ? -14.109 32.670 -5.778 1.00 40.62 92 ALA A N 1
ATOM 735 C CA . ALA A 1 92 ? -14.794 33.956 -5.764 1.00 40.62 92 ALA A CA 1
ATOM 736 C C . ALA A 1 92 ? -13.839 35.020 -5.209 1.00 40.62 92 ALA A C 1
ATOM 738 O O . ALA A 1 92 ? -13.508 35.063 -4.024 1.00 40.62 92 ALA A O 1
ATOM 739 N N . GLU A 1 93 ? -13.367 35.857 -6.122 1.00 49.69 93 GLU A N 1
ATOM 740 C CA . GLU A 1 93 ? -12.631 37.088 -5.883 1.00 49.69 93 GLU A CA 1
ATOM 741 C C . GLU A 1 93 ? -13.535 38.129 -5.202 1.00 49.69 93 GLU A C 1
ATOM 743 O O . GLU A 1 93 ? -14.539 38.538 -5.775 1.00 49.69 93 GLU A O 1
ATOM 748 N N . ALA A 1 94 ? -13.176 38.567 -3.989 1.00 34.41 94 ALA A N 1
ATOM 749 C CA . ALA A 1 94 ? -13.539 39.877 -3.431 1.00 34.41 94 ALA A CA 1
ATOM 750 C C . ALA A 1 94 ? -12.733 40.165 -2.145 1.00 34.41 94 ALA A C 1
ATOM 752 O O . ALA A 1 94 ? -13.017 39.650 -1.066 1.00 34.41 94 ALA A O 1
ATOM 753 N N . ALA A 1 95 ? -11.723 41.025 -2.250 1.00 43.19 95 ALA A N 1
ATOM 754 C CA . ALA A 1 95 ? -11.142 41.750 -1.115 1.00 43.19 95 ALA A CA 1
ATOM 755 C C . ALA A 1 95 ? -12.131 42.837 -0.604 1.00 43.19 95 ALA A C 1
ATOM 757 O O . ALA A 1 95 ? -13.113 43.121 -1.293 1.00 43.19 95 ALA A O 1
ATOM 758 N N . PRO A 1 96 ? -11.841 43.629 0.453 1.00 57.91 96 PRO A N 1
ATOM 759 C CA . PRO A 1 96 ? -11.115 43.382 1.714 1.00 57.91 96 PRO A CA 1
ATOM 760 C C . PRO A 1 96 ? -11.881 43.940 2.945 1.00 57.91 96 PRO A C 1
ATOM 762 O O . PRO A 1 96 ? -12.387 45.056 2.868 1.00 57.91 96 PRO A O 1
ATOM 765 N N . LYS A 1 97 ? -11.883 43.292 4.126 1.00 37.66 97 LYS A N 1
ATOM 766 C CA . LYS A 1 97 ? -12.213 43.978 5.404 1.00 37.66 97 LYS A CA 1
ATOM 767 C C . LYS A 1 97 ? -11.442 43.421 6.612 1.00 37.66 97 LYS A C 1
ATOM 769 O O . LYS A 1 97 ? -11.632 42.283 7.010 1.00 37.66 97 LYS A O 1
ATOM 774 N N . THR A 1 98 ? -10.600 44.302 7.153 1.00 34.88 98 THR A N 1
ATOM 775 C CA . THR A 1 98 ? -10.416 44.637 8.577 1.00 34.88 98 THR A CA 1
ATOM 776 C C . THR A 1 98 ? -9.991 43.548 9.578 1.00 34.88 98 THR A C 1
ATOM 778 O O . THR A 1 98 ? -10.762 42.677 9.948 1.00 34.88 98 THR A O 1
ATOM 781 N N . ALA A 1 99 ? -8.743 43.717 10.037 1.00 48.59 99 ALA A N 1
ATOM 782 C CA . ALA A 1 99 ? -8.137 43.427 11.343 1.00 48.59 99 ALA A CA 1
ATOM 783 C C . ALA A 1 99 ? -8.948 42.667 12.412 1.00 48.59 99 ALA A C 1
ATOM 785 O O . ALA A 1 99 ? -10.035 43.098 12.764 1.00 48.59 99 ALA A O 1
ATOM 786 N N . GLU A 1 100 ? -8.295 41.684 13.051 1.00 47.25 100 GLU A N 1
ATOM 787 C CA . GLU A 1 100 ? -7.964 41.715 14.490 1.00 47.25 100 GLU A CA 1
ATOM 788 C C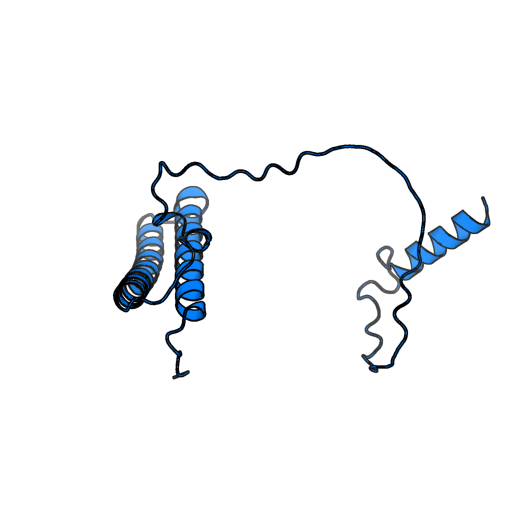 . GLU A 1 100 ? -6.727 40.825 14.782 1.00 47.25 100 GLU A C 1
ATOM 790 O O . GLU A 1 100 ? -6.514 39.816 14.102 1.00 47.25 100 GLU A O 1
ATOM 795 N N . PRO A 1 101 ? -5.851 41.214 15.729 1.00 46.12 101 PRO A N 1
ATOM 796 C CA . PRO A 1 101 ? -4.551 40.587 15.952 1.00 46.12 101 PRO A CA 1
ATOM 797 C C . PRO A 1 101 ? -4.664 39.347 16.848 1.00 46.12 101 PRO A C 1
ATOM 799 O O . PRO A 1 101 ? -4.915 39.447 18.046 1.00 46.12 101 PRO A O 1
ATOM 802 N N . PHE A 1 102 ? -4.388 38.164 16.299 1.00 42.50 102 PHE A N 1
ATOM 803 C CA . PHE A 1 102 ? -4.191 36.976 17.127 1.00 42.50 102 PHE A CA 1
ATOM 804 C C . PHE A 1 102 ? -2.786 36.999 17.740 1.00 42.50 102 PHE A C 1
ATOM 806 O O . PHE A 1 102 ? -1.790 36.688 17.084 1.00 42.50 102 PHE A O 1
ATOM 813 N N . VAL A 1 103 ? -2.713 37.390 19.011 1.00 55.69 103 VAL A N 1
ATOM 814 C CA . VAL A 1 103 ? -1.519 37.254 19.849 1.00 55.69 103 VAL A CA 1
ATOM 815 C C . VAL A 1 103 ? -1.620 35.924 20.600 1.00 55.69 103 VAL A C 1
ATOM 817 O O . VAL A 1 103 ? -2.466 35.810 21.487 1.00 55.69 103 VAL A O 1
ATOM 820 N N . PRO A 1 104 ? -0.778 34.911 20.336 1.00 48.16 104 PRO A N 1
ATOM 821 C CA . PRO A 1 104 ? -0.653 33.805 21.269 1.00 48.16 104 PRO A CA 1
ATOM 822 C C . PRO A 1 104 ? 0.285 34.222 22.407 1.00 48.16 104 PRO A C 1
ATOM 824 O O . PRO A 1 104 ? 1.507 34.280 22.261 1.00 48.16 104 PRO A O 1
ATOM 827 N N . ALA A 1 105 ? -0.312 34.537 23.554 1.00 41.12 105 ALA A N 1
ATOM 828 C CA . ALA A 1 105 ? 0.396 34.715 24.809 1.00 41.12 105 ALA A CA 1
ATOM 829 C C . ALA A 1 105 ? 0.742 33.352 25.434 1.00 41.12 105 ALA A C 1
ATOM 831 O O . ALA A 1 105 ? -0.142 32.586 25.807 1.00 41.12 105 ALA A O 1
ATOM 832 N N . GLY A 1 106 ? 2.046 33.124 25.614 1.00 41.22 106 GLY A N 1
ATOM 833 C CA 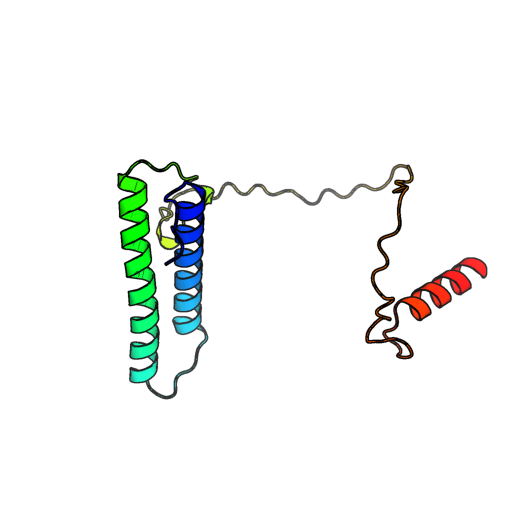. GLY A 1 106 ? 2.625 32.186 26.580 1.00 41.22 106 GLY A CA 1
ATOM 834 C C . GLY A 1 106 ? 2.969 30.800 26.020 1.00 41.22 106 GLY A C 1
ATOM 835 O O . GLY A 1 106 ? 2.208 30.204 25.278 1.00 41.22 106 GLY A O 1
ATOM 836 N N . SER A 1 107 ? 4.094 30.176 26.348 1.00 44.69 107 SER A N 1
ATOM 837 C CA . SER A 1 107 ? 5.283 30.582 27.092 1.00 44.69 107 SER A CA 1
ATOM 838 C C . SER A 1 107 ? 6.332 29.475 26.884 1.00 44.69 107 SER A C 1
ATOM 840 O O . SER A 1 107 ? 6.021 28.288 26.883 1.00 44.69 107 SER A O 1
ATOM 842 N N . ASN A 1 108 ? 7.578 29.888 26.650 1.00 53.75 108 ASN A N 1
ATOM 843 C CA . ASN A 1 108 ? 8.836 29.185 26.919 1.00 53.75 108 ASN A CA 1
ATOM 844 C C . ASN A 1 108 ? 8.830 27.644 26.941 1.00 53.75 108 ASN A C 1
ATOM 846 O O . ASN A 1 108 ? 8.816 27.017 28.000 1.00 53.75 108 ASN A O 1
ATOM 850 N N . ARG A 1 109 ? 9.071 27.040 25.774 1.00 45.03 109 ARG A N 1
ATOM 851 C CA . ARG A 1 109 ? 9.861 25.807 25.699 1.00 45.03 109 ARG A CA 1
ATOM 852 C C . ARG A 1 109 ? 11.151 26.137 24.962 1.00 45.03 109 ARG A C 1
ATOM 854 O O . ARG A 1 109 ? 11.136 26.493 23.789 1.00 45.03 109 ARG A O 1
ATOM 861 N N . SER A 1 110 ? 12.255 26.077 25.693 1.00 54.56 110 SER A N 1
ATOM 862 C CA . SER A 1 110 ? 13.634 26.213 25.233 1.00 54.56 110 SER A CA 1
ATOM 863 C C . SER A 1 110 ? 13.980 25.134 24.202 1.00 54.56 110 SER A C 1
ATOM 865 O O . SER A 1 110 ? 14.708 24.183 24.470 1.00 54.56 110 SER A O 1
ATOM 867 N N . VAL A 1 111 ? 13.469 25.276 22.984 1.00 51.44 111 VAL A N 1
ATOM 868 C CA . VAL A 1 111 ? 14.024 24.575 21.834 1.00 51.44 111 VAL A CA 1
ATOM 869 C C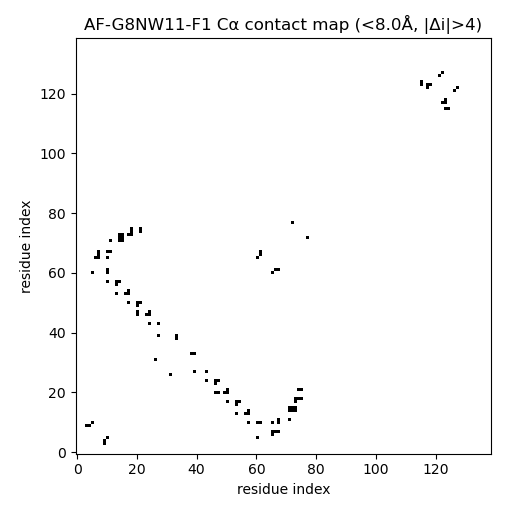 . VAL A 1 111 ? 15.217 25.410 21.407 1.00 51.44 111 VAL A C 1
ATOM 871 O O . VAL A 1 111 ? 15.069 26.577 21.047 1.00 51.44 111 VAL A O 1
ATOM 874 N N . ARG A 1 112 ? 16.413 24.827 21.556 1.00 49.44 112 ARG A N 1
ATOM 875 C CA . ARG A 1 112 ? 17.672 25.294 20.962 1.00 49.44 112 ARG A CA 1
ATOM 876 C C . ARG A 1 112 ? 17.382 26.126 19.718 1.00 49.44 112 ARG A C 1
ATOM 878 O O . ARG A 1 112 ? 16.697 25.634 18.825 1.00 49.44 112 ARG A O 1
ATOM 885 N N . ARG A 1 113 ? 17.926 27.344 19.662 1.00 54.97 113 ARG A N 1
ATOM 886 C CA . ARG A 1 113 ? 17.987 28.153 18.442 1.00 54.97 113 ARG A CA 1
ATOM 887 C C . ARG A 1 113 ? 18.761 27.357 17.387 1.00 54.97 113 ARG A C 1
ATOM 889 O O . ARG A 1 113 ? 19.964 27.527 17.239 1.00 54.97 113 ARG A O 1
ATOM 896 N N . GLN A 1 114 ? 18.087 26.431 16.716 1.00 62.28 114 GLN A N 1
ATOM 897 C CA . GLN A 1 114 ? 18.516 25.899 15.438 1.00 62.28 114 GLN A CA 1
ATOM 898 C C . GLN A 1 114 ? 18.384 27.106 14.519 1.00 62.28 114 GLN A C 1
ATOM 900 O O . GLN A 1 114 ? 17.277 27.488 14.136 1.00 62.28 114 GLN A O 1
ATOM 905 N N . GLY A 1 115 ? 19.497 27.812 14.312 1.00 65.81 115 GLY A N 1
ATOM 906 C CA . GLY A 1 115 ? 19.562 28.834 13.279 1.00 65.81 115 GLY A CA 1
ATOM 907 C C . GLY A 1 115 ? 19.070 28.227 11.971 1.00 65.81 115 GLY A C 1
ATOM 908 O O . GLY A 1 115 ? 19.169 27.014 11.770 1.00 65.81 115 GLY A O 1
ATOM 909 N N . SER A 1 116 ? 18.501 29.060 11.102 1.00 72.31 116 SER A N 1
ATOM 910 C CA . SER A 1 116 ? 18.177 28.616 9.750 1.00 72.31 116 SER A CA 1
ATOM 911 C C . SER A 1 116 ? 19.398 27.886 9.170 1.00 72.31 116 SER A C 1
ATOM 913 O O . SER A 1 116 ? 20.507 28.411 9.298 1.00 72.31 116 SER A O 1
ATOM 915 N N . PRO A 1 117 ? 19.246 26.714 8.529 1.00 78.81 117 PRO A N 1
ATOM 916 C CA . PRO A 1 117 ? 20.361 26.035 7.863 1.00 78.81 117 PRO A CA 1
ATOM 917 C C . PRO A 1 117 ? 21.011 26.902 6.768 1.00 78.81 117 PRO A C 1
ATOM 919 O O . PRO A 1 117 ? 22.098 26.592 6.297 1.00 78.81 117 PRO A O 1
ATOM 922 N N . TYR A 1 118 ? 20.357 28.006 6.399 1.00 76.19 118 TYR A N 1
ATOM 923 C CA . TYR A 1 118 ? 20.817 29.004 5.443 1.00 76.19 118 TYR A CA 1
ATOM 924 C C . TYR A 1 118 ? 21.358 30.284 6.097 1.00 76.19 118 TYR A C 1
ATOM 926 O O . TYR A 1 118 ? 21.567 31.267 5.387 1.00 76.19 118 TYR A O 1
ATOM 934 N N . ALA A 1 119 ? 21.568 30.309 7.420 1.00 78.12 119 ALA A N 1
ATOM 935 C CA . ALA A 1 119 ? 22.075 31.479 8.137 1.00 78.12 119 ALA A CA 1
ATOM 936 C C . ALA A 1 119 ? 23.388 31.991 7.515 1.00 78.12 119 ALA A C 1
ATOM 938 O O . ALA A 1 119 ? 24.343 31.233 7.349 1.00 78.12 119 ALA A O 1
ATOM 939 N N . GLY A 1 120 ? 23.423 33.275 7.147 1.00 74.44 120 GLY A N 1
ATOM 940 C CA . GLY A 1 120 ? 24.572 33.900 6.473 1.00 74.44 120 GLY A CA 1
ATOM 941 C C . GLY A 1 120 ? 24.643 33.704 4.951 1.00 74.44 120 GLY A C 1
ATOM 942 O O . GLY A 1 120 ? 25.561 34.221 4.319 1.00 74.44 120 GLY A O 1
ATOM 943 N N . THR A 1 121 ? 23.680 33.008 4.342 1.00 80.12 121 THR A N 1
ATOM 944 C CA . THR A 1 121 ? 23.534 32.927 2.877 1.00 80.12 121 THR A CA 1
ATOM 945 C C . THR A 1 121 ? 22.401 33.828 2.386 1.00 80.12 121 THR A C 1
ATOM 947 O O . THR A 1 121 ? 21.581 34.307 3.169 1.00 80.12 121 THR A O 1
ATOM 950 N N . SER A 1 122 ? 22.303 34.025 1.069 1.00 77.94 122 SER A N 1
ATOM 951 C CA . SER A 1 122 ? 21.208 34.783 0.446 1.00 77.94 122 SER A CA 1
ATOM 952 C C . SER A 1 122 ? 19.813 34.176 0.665 1.00 77.94 122 SER A C 1
ATOM 954 O O . SER A 1 122 ? 18.823 34.863 0.433 1.00 77.94 122 SER A O 1
ATOM 956 N N . LEU A 1 123 ? 19.716 32.921 1.127 1.00 77.19 123 LEU A N 1
ATOM 957 C CA . LEU A 1 123 ? 18.454 32.268 1.498 1.00 77.19 123 LEU A CA 1
ATOM 958 C C . LEU A 1 123 ? 18.107 32.413 2.991 1.00 77.19 123 LEU A C 1
ATOM 960 O O . LEU A 1 123 ? 17.161 31.786 3.473 1.00 77.19 123 LEU A O 1
ATOM 964 N N . ASP A 1 124 ? 18.840 33.231 3.749 1.00 83.75 124 ASP A N 1
ATOM 965 C CA . ASP A 1 124 ? 18.486 33.498 5.138 1.00 83.75 124 ASP A CA 1
ATOM 966 C C . ASP A 1 124 ? 17.222 34.369 5.231 1.00 83.75 124 ASP A C 1
ATOM 968 O O . ASP A 1 124 ? 17.214 35.551 4.863 1.00 83.75 124 ASP A O 1
ATOM 972 N N . TRP A 1 125 ? 16.148 33.794 5.775 1.00 82.62 125 TRP A N 1
ATOM 973 C CA . TRP A 1 125 ? 14.871 34.481 5.957 1.00 82.62 125 TRP A CA 1
ATOM 974 C C . TRP A 1 125 ? 15.003 35.709 6.867 1.00 82.62 125 TRP A C 1
ATOM 976 O O . TRP A 1 125 ? 14.276 36.685 6.678 1.00 82.62 125 TRP A O 1
ATOM 986 N N . GLN A 1 126 ? 15.950 35.708 7.814 1.00 83.31 126 GLN A N 1
ATOM 987 C CA . GLN A 1 126 ? 16.156 36.844 8.716 1.00 83.31 126 GLN A CA 1
ATOM 988 C C . GLN A 1 126 ? 16.671 38.071 7.961 1.00 83.31 126 GLN A C 1
ATOM 990 O O . GLN A 1 126 ? 16.166 39.176 8.170 1.00 83.31 126 GLN A O 1
ATOM 995 N N . SER A 1 127 ? 17.615 37.878 7.035 1.00 82.06 127 SER A N 1
ATOM 996 C CA . SER A 1 127 ? 18.143 38.963 6.197 1.00 82.06 127 SER A CA 1
ATOM 997 C C . SER A 1 127 ? 17.064 39.543 5.275 1.00 82.06 127 SER A C 1
ATOM 999 O O . SER A 1 127 ? 16.918 40.761 5.158 1.00 82.06 127 SER A O 1
ATOM 1001 N N . SER A 1 128 ? 16.232 38.670 4.700 1.00 82.31 128 SER A N 1
ATOM 1002 C CA . SER A 1 128 ? 15.127 39.059 3.819 1.00 82.31 128 SER A CA 1
ATOM 1003 C C . SER A 1 128 ? 14.089 39.921 4.549 1.00 82.31 128 SER A C 1
ATOM 1005 O O . SER A 1 128 ? 13.658 40.956 4.032 1.00 82.31 128 SER A O 1
ATOM 1007 N N . VAL A 1 129 ? 13.729 39.550 5.783 1.00 85.75 129 VAL A N 1
ATOM 1008 C CA . VAL A 1 129 ? 12.800 40.331 6.614 1.00 85.75 129 VAL A CA 1
ATOM 1009 C C . VAL A 1 129 ? 13.401 41.684 6.999 1.00 85.75 129 VAL A C 1
ATOM 1011 O O . VAL A 1 129 ? 12.712 42.699 6.908 1.00 85.75 129 VAL A O 1
ATOM 1014 N N . GLN A 1 130 ? 14.685 41.742 7.360 1.00 85.88 130 GLN A N 1
ATOM 1015 C CA . GLN A 1 130 ? 15.350 43.011 7.681 1.00 85.88 130 GLN A CA 1
ATOM 1016 C C . GLN A 1 130 ? 15.371 43.969 6.486 1.00 85.88 130 GLN A C 1
ATOM 1018 O O . GLN A 1 130 ? 15.028 45.143 6.639 1.00 85.88 130 GLN A O 1
ATOM 1023 N N . HIS A 1 131 ? 15.694 43.476 5.289 1.00 86.00 131 HIS A N 1
ATOM 1024 C CA . HIS A 1 131 ? 15.643 44.284 4.070 1.00 86.00 131 HIS A CA 1
ATOM 1025 C C . HIS A 1 131 ? 14.235 44.802 3.775 1.00 86.00 131 HIS A C 1
ATOM 1027 O O . HIS A 1 131 ? 14.068 45.974 3.428 1.00 86.00 131 HIS A O 1
ATOM 1033 N N . TYR A 1 132 ? 13.215 43.961 3.951 1.00 86.06 132 TYR A N 1
ATOM 1034 C CA . TYR A 1 132 ? 11.827 44.382 3.794 1.00 86.06 132 TYR A CA 1
ATOM 1035 C C . TYR A 1 132 ? 11.449 45.487 4.792 1.00 86.06 132 TYR A C 1
ATOM 1037 O O . TYR A 1 132 ? 10.872 46.500 4.394 1.00 86.06 132 TYR A O 1
ATOM 1045 N N . MET A 1 133 ? 11.827 45.350 6.066 1.00 89.94 133 MET A N 1
ATOM 1046 C CA . MET A 1 133 ? 11.553 46.363 7.092 1.00 89.94 133 MET A CA 1
ATOM 1047 C C . MET A 1 133 ? 12.275 47.686 6.816 1.00 89.94 133 MET A C 1
ATOM 1049 O O . MET A 1 133 ? 11.669 48.745 6.954 1.00 89.94 133 MET A O 1
ATOM 1053 N N . GLN A 1 134 ? 13.533 47.644 6.369 1.00 88.31 134 GLN A N 1
ATOM 1054 C CA . GLN A 1 134 ? 14.277 48.848 5.983 1.00 88.31 134 GLN A CA 1
ATOM 1055 C C . GLN A 1 134 ? 13.654 49.542 4.769 1.00 88.31 134 GLN A C 1
ATOM 1057 O O . GLN A 1 134 ? 13.535 50.766 4.752 1.00 88.31 134 GLN A O 1
ATOM 1062 N N . LYS A 1 135 ? 13.214 48.772 3.764 1.00 84.56 135 LYS A N 1
ATOM 1063 C CA . LYS A 1 135 ? 12.518 49.317 2.591 1.00 84.56 135 LYS A CA 1
ATOM 1064 C C . LYS A 1 135 ? 11.181 49.947 2.981 1.00 84.56 135 LYS A C 1
ATOM 1066 O O . LYS A 1 135 ? 10.854 51.014 2.476 1.00 84.56 135 LYS A O 1
ATOM 1071 N N . LYS A 1 136 ? 10.444 49.319 3.900 1.00 82.44 136 LYS A N 1
ATOM 1072 C CA . LYS A 1 136 ? 9.175 49.839 4.422 1.00 82.44 136 LYS A CA 1
ATOM 1073 C C . LYS A 1 136 ? 9.353 51.103 5.268 1.00 82.44 136 LYS A C 1
ATOM 1075 O O . LYS A 1 136 ? 8.481 51.950 5.238 1.00 82.44 136 LYS A O 1
ATOM 1080 N N . ALA A 1 137 ? 10.458 51.242 6.000 1.00 73.88 137 ALA A N 1
ATOM 1081 C CA . ALA A 1 137 ? 10.743 52.438 6.799 1.00 73.88 137 ALA A CA 1
ATOM 1082 C C . ALA A 1 137 ? 11.230 53.639 5.965 1.00 73.88 137 ALA A C 1
ATOM 1084 O O . ALA A 1 137 ? 11.285 54.754 6.474 1.00 73.88 137 ALA A O 1
ATOM 1085 N N . LYS A 1 138 ? 11.633 53.407 4.710 1.00 67.00 138 LYS A N 1
ATOM 1086 C CA . LYS A 1 138 ? 12.143 54.436 3.792 1.00 67.00 138 LYS A CA 1
ATOM 1087 C C . LYS A 1 138 ? 11.099 54.900 2.763 1.00 67.00 138 LYS A C 1
ATOM 1089 O O . LYS A 1 138 ? 11.404 55.789 1.973 1.00 67.00 138 LYS A O 1
ATOM 1094 N N . ALA A 1 139 ? 9.919 54.280 2.760 1.00 52.75 139 ALA A N 1
ATOM 1095 C CA . ALA A 1 139 ? 8.740 54.674 1.989 1.00 52.75 139 ALA A CA 1
ATOM 1096 C C . ALA A 1 139 ? 7.758 55.410 2.905 1.00 52.75 139 ALA A C 1
ATOM 1098 O 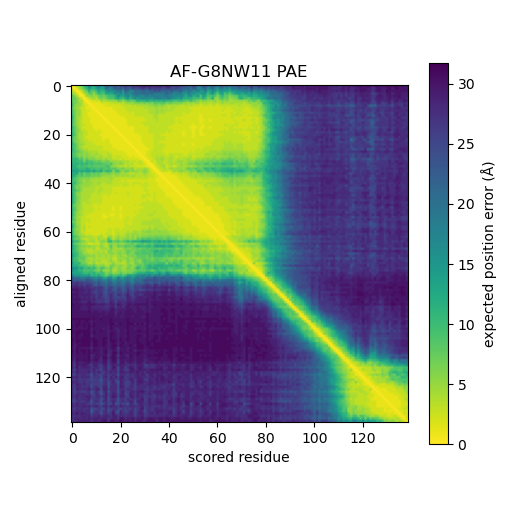O . ALA A 1 139 ? 7.120 56.362 2.412 1.00 52.75 139 ALA A O 1
#

pLDDT: mean 76.34, std 18.98, range [34.41, 95.44]

Organism: Granulicella mallensis (strain ATCC BAA-1857 / DSM 23137 / MP5ACTX8) (NCBI:txid682795)